Protein AF-A0A9E4RHN9-F1 (afdb_monomer)

Sequence (133 aa):
MPKQTMDQMFREGRPTRSSAQHHSWLTAPERRFILWGLKERWPAARIAAELGVNEATVRRFRKRYWDEPELILELDLYEMVGRAKDEEYKCLVCEERVVTQRAMQRHVLGHFLEQDNVDAFLPQVQKRRSNRR

Radius of gyration: 17.27 Å; Cα contacts (8 Å, |Δi|>4): 145; chains: 1; bounding box: 58×32×44 Å

Foldseek 3Di:
DDDAALCRDPVVDQAEDDPVCAPPDDDLSLLSLLLLCVLVVHQLVVSCVSHVYDSVNSVVSLVVCLVVVVVQVVSCQWDWDDDPVQTWIAGSHPRDIGRDPLVNSLVSSVSRYDNVSSCVVRPDPPPPPPPPD

Solvent-accessible surface area (backbone atoms only — not comparable to full-atom values): 8065 Å² total; per-residue (Å²): 130,83,82,74,31,53,64,64,47,52,76,78,52,70,71,60,56,55,84,91,50,62,87,56,81,85,49,68,69,55,51,49,49,50,54,48,35,50,68,72,65,50,56,50,60,59,51,13,60,60,35,53,49,58,39,68,56,48,51,49,53,56,52,47,41,72,78,41,56,65,62,58,68,73,57,67,50,51,46,80,45,73,54,101,89,57,54,27,32,35,32,27,79,78,64,54,72,33,73,42,70,69,61,39,54,52,54,60,43,56,71,81,45,58,68,70,60,44,40,72,74,57,59,78,80,74,75,76,76,77,79,83,125

Secondary structure (DSSP, 8-state):
-PPPPHHHHHHH------GGGTTSPPPHHHHHHHHHHHHTT--HHHHHHHHTS-HHHHHHHHHHHHH-THHHHTT--EEEES-TTS-EEEETTT--EESSHHHHHHHHHTTTS-HHHHHHHS-----------

pLDDT: mean 85.69, std 12.12, range [47.16, 96.06]

Structure (mmCIF, N/CA/C/O backbone):
data_AF-A0A9E4RHN9-F1
#
_entry.id   AF-A0A9E4RHN9-F1
#
loop_
_atom_site.group_PDB
_atom_site.id
_atom_site.type_symbol
_atom_site.label_atom_id
_atom_site.label_alt_id
_atom_site.label_comp_id
_atom_site.label_asym_id
_atom_site.label_entity_id
_atom_site.label_seq_id
_atom_site.pdbx_PDB_ins_code
_atom_site.Cartn_x
_atom_site.Cartn_y
_atom_site.Cartn_z
_atom_site.occupancy
_atom_site.B_iso_or_equiv
_atom_site.auth_seq_id
_atom_site.auth_comp_id
_atom_site.auth_asym_id
_atom_site.auth_atom_id
_atom_site.pdbx_PDB_model_num
ATOM 1 N N . MET A 1 1 ? 5.651 11.872 15.575 1.00 60.59 1 MET A N 1
ATOM 2 C CA . MET A 1 1 ? 5.237 12.500 14.302 1.00 60.59 1 MET A CA 1
ATOM 3 C C . MET A 1 1 ? 4.289 11.536 13.606 1.00 60.59 1 MET A C 1
ATOM 5 O O . MET A 1 1 ? 4.627 10.357 13.607 1.00 60.59 1 MET A O 1
ATOM 9 N N . PRO A 1 2 ? 3.122 11.977 13.106 1.00 75.31 2 PRO A N 1
ATOM 10 C CA . PRO A 1 2 ? 2.206 11.099 12.372 1.00 75.31 2 PRO A CA 1
ATOM 11 C C . PRO A 1 2 ? 2.865 10.607 11.077 1.00 75.31 2 PRO A C 1
ATOM 13 O O . PRO A 1 2 ? 3.595 11.373 10.438 1.00 75.31 2 PRO A O 1
ATOM 16 N N . LYS A 1 3 ? 2.643 9.344 10.696 1.00 83.62 3 LYS A N 1
ATOM 17 C CA . LYS A 1 3 ? 3.138 8.820 9.417 1.00 83.62 3 LYS A CA 1
ATOM 18 C C . LYS A 1 3 ? 2.430 9.542 8.261 1.00 83.62 3 LYS A C 1
ATOM 20 O O . LYS A 1 3 ? 1.232 9.829 8.308 1.00 83.62 3 LYS A O 1
ATOM 25 N N . GLN A 1 4 ? 3.188 9.840 7.208 1.00 86.06 4 GLN A N 1
ATOM 26 C CA . GLN A 1 4 ? 2.646 10.425 5.981 1.00 86.06 4 GLN A CA 1
ATOM 27 C C . GLN A 1 4 ? 1.796 9.401 5.225 1.00 86.06 4 GLN A C 1
ATOM 29 O O . GLN A 1 4 ? 2.104 8.205 5.225 1.00 86.06 4 GLN A O 1
ATOM 34 N N . THR A 1 5 ? 0.751 9.873 4.547 1.00 90.06 5 THR A N 1
ATOM 35 C CA . THR A 1 5 ? -0.018 9.025 3.627 1.00 90.06 5 THR A CA 1
ATOM 36 C C . THR A 1 5 ? 0.767 8.717 2.360 1.00 90.06 5 THR A C 1
ATOM 38 O O . THR A 1 5 ? 1.738 9.397 2.028 1.00 90.06 5 THR A O 1
ATOM 41 N N . MET A 1 6 ? 0.347 7.688 1.623 1.00 89.00 6 MET A N 1
ATOM 42 C CA . MET A 1 6 ? 0.963 7.339 0.338 1.00 89.00 6 MET A CA 1
ATOM 43 C C . MET A 1 6 ? 0.870 8.497 -0.661 1.00 89.00 6 MET A C 1
ATOM 45 O O . MET A 1 6 ? 1.835 8.769 -1.373 1.00 89.00 6 MET A O 1
ATOM 49 N N . ASP A 1 7 ? -0.252 9.223 -0.655 1.00 87.31 7 ASP A N 1
ATOM 50 C CA . ASP A 1 7 ? -0.444 10.403 -1.501 1.00 87.31 7 ASP A CA 1
ATOM 51 C C . ASP A 1 7 ? 0.527 11.528 -1.126 1.00 87.31 7 ASP A C 1
ATOM 53 O O . ASP A 1 7 ? 1.129 12.124 -2.013 1.00 87.31 7 ASP A O 1
ATOM 57 N N . GLN A 1 8 ? 0.737 11.789 0.168 1.00 87.69 8 GLN A N 1
ATOM 58 C CA . GLN A 1 8 ? 1.733 12.768 0.625 1.00 87.69 8 GLN A CA 1
ATOM 59 C C . GLN A 1 8 ? 3.157 12.337 0.253 1.00 87.69 8 GLN A C 1
ATOM 61 O O . GLN A 1 8 ? 3.946 13.143 -0.227 1.00 87.69 8 GLN A O 1
ATOM 66 N N . MET A 1 9 ? 3.468 11.051 0.423 1.00 86.69 9 MET A N 1
ATOM 67 C CA . MET A 1 9 ? 4.799 10.503 0.176 1.00 86.69 9 MET A CA 1
ATOM 68 C C . MET A 1 9 ? 5.212 10.616 -1.294 1.00 86.69 9 MET A C 1
ATOM 70 O O . MET A 1 9 ? 6.303 11.092 -1.595 1.00 86.69 9 MET A O 1
ATOM 74 N N . PHE A 1 10 ? 4.347 10.196 -2.219 1.00 88.69 10 PHE A N 1
ATOM 75 C CA . PHE A 1 10 ? 4.729 10.022 -3.625 1.00 88.69 10 PHE A CA 1
ATOM 76 C C . PHE A 1 10 ? 4.312 11.166 -4.549 1.00 88.69 10 PHE A C 1
ATOM 78 O O . PHE A 1 10 ? 4.766 11.221 -5.696 1.00 88.69 10 PHE A O 1
ATOM 85 N N . ARG A 1 11 ? 3.496 12.111 -4.064 1.00 81.94 11 ARG A N 1
ATOM 86 C CA . ARG A 1 11 ? 3.226 13.357 -4.793 1.00 81.94 11 ARG A CA 1
ATOM 87 C C . ARG A 1 11 ? 4.464 14.256 -4.851 1.00 81.94 11 ARG A C 1
ATOM 89 O O . ARG A 1 11 ? 4.660 14.914 -5.868 1.00 81.94 11 ARG A O 1
ATOM 96 N N . GLU A 1 12 ? 5.295 14.245 -3.809 1.00 74.88 12 GLU A N 1
ATOM 97 C CA . GLU A 1 12 ? 6.462 15.131 -3.674 1.00 74.88 12 GLU A CA 1
ATOM 98 C C . GLU A 1 12 ? 7.803 14.423 -3.927 1.00 74.88 12 GLU A C 1
ATOM 100 O O . GLU A 1 12 ? 8.718 15.032 -4.478 1.00 74.88 12 GLU A O 1
ATOM 105 N N . GLY A 1 13 ? 7.928 13.135 -3.581 1.00 73.75 13 GLY A N 1
ATOM 106 C CA . GLY A 1 13 ? 9.176 12.380 -3.721 1.00 73.75 13 GLY A CA 1
ATOM 107 C C . GLY A 1 13 ? 8.947 10.969 -4.251 1.00 73.75 13 GLY A C 1
ATOM 108 O O . GLY A 1 13 ? 8.506 10.080 -3.524 1.00 73.75 13 GLY A O 1
ATOM 109 N N . ARG A 1 14 ? 9.270 10.739 -5.526 1.00 81.81 14 ARG A N 1
ATOM 110 C CA . ARG A 1 14 ? 9.162 9.411 -6.146 1.00 81.81 14 ARG A CA 1
ATOM 111 C C . ARG A 1 14 ? 10.463 8.631 -5.944 1.00 81.81 14 ARG A C 1
ATOM 113 O O . ARG A 1 14 ? 11.533 9.188 -6.186 1.00 81.81 14 ARG A O 1
ATOM 120 N N . PRO A 1 15 ? 10.405 7.360 -5.513 1.00 81.94 15 PRO A N 1
ATOM 121 C CA . PRO A 1 15 ? 11.588 6.518 -5.500 1.00 81.94 15 PRO A CA 1
ATOM 122 C C . PRO A 1 15 ? 11.984 6.200 -6.944 1.00 81.94 15 PRO A C 1
ATOM 124 O O . PRO A 1 15 ? 11.167 5.713 -7.720 1.00 81.94 15 PRO A O 1
ATOM 127 N N . THR A 1 16 ? 13.242 6.440 -7.292 1.00 78.44 16 THR A N 1
ATOM 128 C CA . THR A 1 16 ? 13.801 6.051 -8.589 1.00 78.44 16 THR A CA 1
ATOM 129 C C . THR A 1 16 ? 15.093 5.300 -8.335 1.00 78.44 16 THR A C 1
ATOM 131 O O . THR A 1 16 ? 15.953 5.766 -7.583 1.00 78.44 16 THR A O 1
ATOM 134 N N . ARG A 1 17 ? 15.224 4.114 -8.934 1.00 80.62 17 ARG A N 1
ATOM 135 C CA . ARG A 1 17 ? 16.453 3.330 -8.832 1.00 80.62 17 ARG A CA 1
ATOM 136 C C . ARG A 1 17 ? 17.568 3.945 -9.657 1.00 80.62 17 ARG A C 1
ATOM 138 O O . ARG A 1 17 ? 17.349 4.432 -10.764 1.00 80.62 17 ARG A O 1
ATOM 145 N N . SER A 1 18 ? 18.7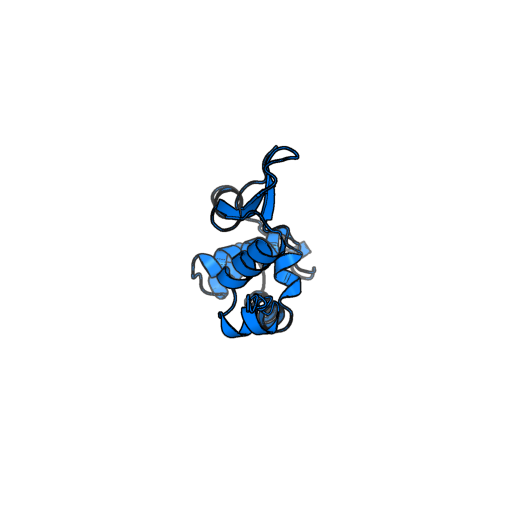89 3.835 -9.145 1.00 73.69 18 SER A N 1
ATOM 146 C CA . SER A 1 18 ? 19.978 3.997 -9.978 1.00 73.69 18 SER A CA 1
ATOM 147 C C . SER A 1 18 ? 20.233 2.728 -10.799 1.00 73.69 18 SER A C 1
ATOM 149 O O . SER A 1 18 ? 19.794 1.631 -10.441 1.00 73.69 18 SER A O 1
ATOM 151 N N . SER A 1 19 ? 20.997 2.850 -11.885 1.00 65.75 19 SER A N 1
ATOM 152 C CA . SER A 1 19 ? 21.352 1.728 -12.768 1.00 65.75 19 SER A CA 1
ATOM 153 C C . SER A 1 19 ? 22.018 0.556 -12.030 1.00 65.75 19 SER A C 1
ATOM 155 O O . SER A 1 19 ? 21.777 -0.603 -12.361 1.00 65.75 19 SER A O 1
ATOM 157 N N . ALA A 1 20 ? 22.782 0.832 -10.968 1.00 66.69 20 ALA A N 1
ATOM 158 C CA . ALA A 1 20 ? 23.422 -0.185 -10.130 1.00 66.69 20 ALA A CA 1
ATOM 159 C C . ALA A 1 20 ? 22.425 -1.040 -9.315 1.00 66.69 20 ALA A C 1
ATOM 161 O O . ALA A 1 20 ? 22.765 -2.131 -8.863 1.00 66.69 20 ALA A O 1
ATOM 162 N N . GLN A 1 21 ? 21.188 -0.571 -9.129 1.00 73.19 21 GLN A N 1
ATOM 163 C CA . GLN A 1 21 ? 20.159 -1.225 -8.312 1.00 73.19 21 GLN A CA 1
ATOM 164 C C . GLN A 1 21 ? 19.155 -2.039 -9.141 1.00 73.19 21 GLN A C 1
ATOM 166 O O . GLN A 1 21 ? 18.217 -2.611 -8.588 1.00 73.19 21 GLN A O 1
ATOM 171 N N . HIS A 1 22 ? 19.319 -2.140 -10.462 1.00 65.25 22 HIS A N 1
ATOM 172 C CA . HIS A 1 22 ? 18.350 -2.833 -11.323 1.00 65.25 22 HIS A CA 1
ATOM 173 C C . HIS A 1 22 ? 18.167 -4.323 -10.980 1.00 65.25 22 HIS A C 1
ATOM 175 O O . HIS A 1 22 ? 17.085 -4.870 -11.188 1.00 65.25 22 HIS A O 1
ATOM 181 N N . HIS A 1 23 ? 19.188 -4.970 -10.407 1.00 64.44 23 HIS A N 1
ATOM 182 C CA . HIS A 1 23 ? 19.156 -6.392 -10.041 1.00 64.44 23 HIS A CA 1
ATOM 183 C C . HIS A 1 23 ? 18.805 -6.663 -8.567 1.00 64.44 23 HIS A C 1
ATOM 185 O O . HIS A 1 23 ? 18.767 -7.823 -8.159 1.00 64.44 23 HIS A O 1
ATOM 191 N N . SER A 1 24 ? 18.547 -5.633 -7.754 1.00 78.56 24 SER A N 1
ATOM 192 C CA . SER A 1 24 ? 18.211 -5.813 -6.337 1.00 78.56 24 SER A CA 1
ATOM 193 C C . SER A 1 24 ? 16.720 -6.097 -6.116 1.00 78.56 24 SER A C 1
ATOM 195 O O . SER A 1 24 ? 15.860 -5.751 -6.930 1.00 78.56 24 SER A O 1
ATOM 197 N N . TRP A 1 25 ? 16.387 -6.704 -4.978 1.00 84.06 25 TRP A N 1
ATOM 198 C CA . TRP A 1 25 ? 14.999 -6.907 -4.556 1.00 84.06 25 TRP A CA 1
ATOM 199 C C . TRP A 1 25 ? 14.264 -5.580 -4.331 1.00 84.06 25 TRP A C 1
ATOM 201 O O . TRP A 1 25 ? 14.881 -4.586 -3.955 1.00 84.06 25 TRP A O 1
ATOM 211 N N . LEU A 1 26 ? 12.940 -5.561 -4.541 1.00 89.31 26 LEU A N 1
ATOM 212 C CA . LEU A 1 26 ? 12.096 -4.398 -4.233 1.00 89.31 26 LEU A CA 1
ATOM 213 C C . LEU A 1 26 ? 12.119 -4.092 -2.733 1.00 89.31 26 LEU A C 1
ATOM 215 O O . LEU A 1 26 ? 11.768 -4.953 -1.917 1.00 89.31 26 LEU A O 1
ATOM 219 N N . THR A 1 27 ? 12.471 -2.856 -2.398 1.00 90.62 27 THR A N 1
ATOM 220 C CA . THR A 1 27 ? 12.431 -2.283 -1.050 1.00 90.62 27 THR A CA 1
ATOM 221 C C . THR A 1 27 ? 10.993 -1.967 -0.628 1.00 90.62 27 THR A C 1
ATOM 223 O O . THR A 1 27 ? 10.088 -1.877 -1.460 1.00 90.62 27 THR A O 1
ATOM 226 N N . ALA A 1 28 ? 10.751 -1.777 0.673 1.00 89.56 28 ALA A N 1
ATOM 227 C CA . ALA A 1 28 ? 9.414 -1.443 1.170 1.00 89.56 28 ALA A CA 1
ATOM 228 C C . ALA A 1 28 ? 8.838 -0.132 0.578 1.00 89.56 28 ALA A C 1
ATOM 230 O O . ALA A 1 28 ? 7.659 -0.134 0.220 1.00 89.56 28 ALA A O 1
ATOM 231 N N . PRO A 1 29 ? 9.608 0.969 0.412 1.00 90.75 29 PRO A N 1
ATOM 232 C CA . PRO A 1 29 ? 9.122 2.165 -0.283 1.00 90.75 29 PRO A CA 1
ATOM 233 C C . PRO A 1 29 ? 8.724 1.909 -1.742 1.00 90.75 29 PRO A C 1
ATOM 235 O O . PRO A 1 29 ? 7.699 2.410 -2.189 1.00 90.75 29 PRO A O 1
ATOM 238 N N . GLU A 1 30 ? 9.478 1.087 -2.475 1.00 92.31 30 GLU A N 1
ATOM 239 C CA . GLU A 1 30 ? 9.166 0.762 -3.875 1.00 92.31 30 GLU A CA 1
ATOM 240 C C . GLU A 1 30 ? 7.914 -0.111 -3.990 1.00 92.31 30 GLU A C 1
ATOM 242 O O . GLU A 1 30 ? 7.075 0.121 -4.855 1.00 92.31 30 GLU A O 1
ATOM 247 N N . ARG A 1 31 ? 7.738 -1.082 -3.086 1.00 93.94 31 ARG A N 1
ATOM 248 C CA . ARG A 1 31 ? 6.507 -1.887 -3.011 1.00 93.94 31 ARG A CA 1
ATOM 249 C C . ARG A 1 31 ? 5.291 -1.010 -2.710 1.00 93.94 31 ARG A C 1
ATOM 251 O O . ARG A 1 31 ? 4.265 -1.149 -3.372 1.00 93.94 31 ARG A O 1
ATOM 258 N N . ARG A 1 32 ? 5.422 -0.062 -1.773 1.00 94.31 32 ARG A N 1
ATOM 259 C CA . ARG A 1 32 ? 4.387 0.947 -1.498 1.00 94.31 32 ARG A CA 1
ATOM 260 C C . ARG A 1 32 ? 4.109 1.821 -2.718 1.00 94.31 32 ARG A C 1
ATOM 262 O O . ARG A 1 32 ? 2.946 2.063 -3.016 1.00 94.31 32 ARG A O 1
ATOM 269 N N . PHE A 1 33 ? 5.134 2.240 -3.456 1.00 94.50 33 PHE A N 1
ATOM 270 C CA . PHE A 1 33 ? 4.949 3.010 -4.686 1.00 94.50 33 PHE A CA 1
ATOM 271 C C . PHE A 1 33 ? 4.194 2.215 -5.758 1.00 94.50 33 PHE A C 1
ATOM 273 O O . PHE A 1 33 ? 3.318 2.765 -6.421 1.00 94.50 33 PHE A O 1
ATOM 280 N N . ILE A 1 34 ? 4.463 0.910 -5.897 1.00 94.75 34 ILE A N 1
ATOM 281 C CA . ILE A 1 34 ? 3.690 0.050 -6.803 1.00 94.75 34 ILE A CA 1
ATOM 282 C C . ILE A 1 34 ? 2.215 0.022 -6.391 1.00 94.75 34 ILE A C 1
ATOM 284 O O . ILE A 1 34 ? 1.354 0.249 -7.238 1.00 94.75 34 ILE A O 1
ATOM 288 N N . LEU A 1 35 ? 1.914 -0.213 -5.109 1.00 94.50 35 LEU A N 1
ATOM 289 C CA . LEU A 1 35 ? 0.535 -0.192 -4.606 1.00 94.50 35 LEU A CA 1
ATOM 290 C C . LEU A 1 35 ? -0.140 1.166 -4.844 1.00 94.50 35 LEU A C 1
ATOM 292 O O . LEU A 1 35 ? -1.291 1.213 -5.273 1.00 94.50 35 LEU A O 1
ATOM 296 N N . TRP A 1 36 ? 0.590 2.262 -4.635 1.00 94.62 36 TRP A N 1
ATOM 297 C CA . TRP A 1 36 ? 0.103 3.611 -4.909 1.00 94.62 36 TRP A CA 1
ATOM 298 C C . TRP A 1 36 ? -0.243 3.801 -6.389 1.00 94.62 36 TRP A C 1
ATOM 300 O O . TRP A 1 36 ? -1.356 4.198 -6.713 1.00 94.62 36 TRP A O 1
ATOM 310 N N . GLY A 1 37 ? 0.663 3.437 -7.300 1.00 94.06 37 GLY A N 1
ATOM 311 C CA . GLY A 1 37 ? 0.405 3.523 -8.737 1.00 94.06 37 GLY A CA 1
ATOM 312 C C . GLY A 1 37 ? -0.799 2.683 -9.176 1.00 94.06 37 GLY A C 1
ATOM 313 O O . GLY A 1 37 ? -1.562 3.107 -10.040 1.00 94.06 37 GLY A O 1
ATOM 314 N N . LEU A 1 38 ? -1.012 1.516 -8.558 1.00 92.12 38 LEU A N 1
ATOM 315 C CA . LEU A 1 38 ? -2.185 0.677 -8.819 1.00 92.12 38 LEU A CA 1
ATOM 316 C C . LEU A 1 38 ? -3.486 1.322 -8.315 1.00 92.12 38 LEU A C 1
ATOM 318 O O . LEU A 1 38 ? -4.468 1.321 -9.059 1.00 92.12 38 LEU A O 1
ATOM 322 N N . LYS A 1 39 ? -3.482 1.929 -7.118 1.00 90.44 39 LYS A N 1
ATOM 323 C CA . LYS A 1 39 ? -4.596 2.753 -6.602 1.00 90.44 39 LYS A CA 1
ATOM 324 C C . LYS A 1 39 ? -4.946 3.884 -7.573 1.00 90.44 39 LYS A C 1
ATOM 326 O O . LYS A 1 39 ? -6.113 4.074 -7.902 1.00 90.44 39 LYS A O 1
ATOM 331 N N . GLU A 1 40 ? -3.936 4.571 -8.102 1.00 91.25 40 GLU A N 1
ATOM 332 C CA . GLU A 1 40 ? -4.098 5.6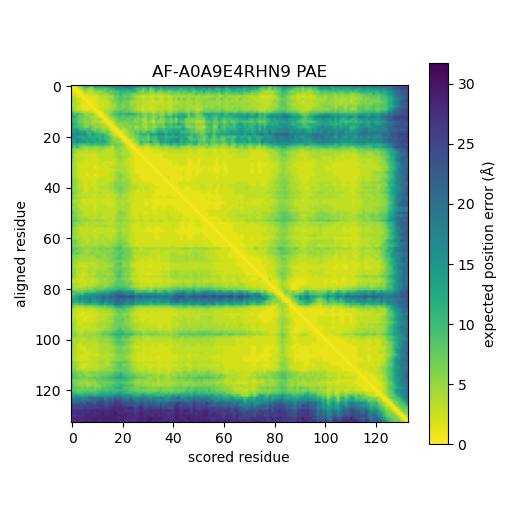53 -9.084 1.00 91.25 40 GLU A CA 1
ATOM 333 C C . GLU A 1 40 ? -4.440 5.152 -10.503 1.00 91.25 40 GLU A C 1
ATOM 335 O O . GLU A 1 40 ? -4.501 5.937 -11.451 1.00 91.25 40 GLU A O 1
ATOM 340 N N . ARG A 1 41 ? -4.678 3.841 -10.674 1.00 92.31 41 ARG A N 1
ATOM 341 C CA . ARG A 1 41 ? -5.011 3.175 -11.945 1.00 92.31 41 ARG A CA 1
ATOM 342 C C . ARG A 1 41 ? -3.945 3.339 -13.031 1.00 92.31 41 ARG A C 1
ATOM 344 O O . ARG A 1 41 ? -4.253 3.339 -14.224 1.00 92.31 41 ARG A O 1
ATOM 351 N N . TRP A 1 42 ? -2.679 3.470 -12.647 1.00 94.19 42 TRP A N 1
ATOM 352 C CA . TRP A 1 42 ? -1.587 3.544 -13.611 1.00 94.19 42 TRP A CA 1
ATOM 353 C C . TRP A 1 42 ? -1.330 2.174 -14.250 1.00 94.19 42 TRP A C 1
ATOM 355 O O . TRP A 1 42 ? -1.370 1.146 -13.567 1.00 94.19 42 TRP A O 1
ATOM 365 N N . PRO A 1 43 ? -1.006 2.129 -15.555 1.00 96.06 43 PRO A N 1
ATOM 366 C CA . PRO A 1 43 ? -0.570 0.892 -16.182 1.00 96.06 43 PRO A CA 1
ATOM 367 C C . PRO A 1 43 ? 0.775 0.448 -15.594 1.00 96.06 43 PRO A C 1
ATOM 369 O O . PRO A 1 43 ? 1.626 1.278 -15.262 1.00 96.06 43 PRO A O 1
ATOM 372 N N . ALA A 1 44 ? 1.003 -0.867 -15.526 1.00 95.56 44 ALA A N 1
ATOM 373 C CA . ALA A 1 44 ? 2.235 -1.434 -14.973 1.00 95.56 44 ALA A CA 1
ATOM 374 C C . ALA A 1 44 ? 3.498 -0.881 -15.658 1.00 95.56 44 ALA A C 1
ATOM 376 O O . ALA A 1 44 ? 4.487 -0.619 -14.979 1.00 95.56 44 ALA A O 1
ATOM 377 N N . ALA A 1 45 ? 3.438 -0.630 -16.971 1.00 95.81 45 ALA A N 1
ATOM 378 C CA . ALA A 1 45 ? 4.516 -0.005 -17.736 1.00 95.81 45 ALA A CA 1
ATOM 379 C C . ALA A 1 45 ? 4.915 1.381 -17.195 1.00 95.81 45 ALA A C 1
ATOM 381 O O . ALA A 1 45 ? 6.101 1.677 -17.080 1.00 95.81 45 ALA A O 1
ATOM 382 N N . ARG A 1 46 ? 3.941 2.213 -16.801 1.00 95.19 46 ARG A N 1
ATOM 383 C CA . ARG A 1 46 ? 4.210 3.540 -16.227 1.00 95.19 46 ARG A CA 1
ATOM 384 C C . ARG A 1 46 ? 4.874 3.426 -14.859 1.00 95.19 46 ARG A C 1
ATOM 386 O O . ARG A 1 46 ? 5.873 4.089 -14.614 1.00 95.19 46 ARG A O 1
ATOM 393 N N . ILE A 1 47 ? 4.343 2.568 -13.987 1.00 94.94 47 ILE A N 1
ATOM 394 C CA . ILE A 1 47 ? 4.913 2.324 -12.651 1.00 94.94 47 ILE A CA 1
ATOM 395 C C . ILE A 1 47 ? 6.364 1.837 -12.780 1.00 94.94 47 ILE A C 1
ATOM 397 O O . ILE A 1 47 ? 7.247 2.291 -12.058 1.00 94.94 47 ILE A O 1
ATOM 401 N N . ALA A 1 48 ? 6.609 0.931 -13.727 1.00 93.94 48 ALA A N 1
ATOM 402 C CA . ALA A 1 48 ? 7.925 0.371 -13.989 1.00 93.94 48 ALA A CA 1
ATOM 403 C C . ALA A 1 48 ? 8.922 1.429 -14.483 1.00 93.94 48 ALA A C 1
ATOM 405 O O . ALA A 1 48 ? 10.045 1.478 -13.982 1.00 93.94 48 ALA A O 1
ATOM 406 N N . ALA A 1 49 ? 8.495 2.297 -15.406 1.00 92.12 49 ALA A N 1
ATOM 407 C CA . ALA A 1 49 ? 9.313 3.390 -15.924 1.00 92.12 49 ALA A CA 1
ATOM 408 C C . ALA A 1 49 ? 9.731 4.377 -14.822 1.00 92.12 49 ALA A C 1
ATOM 410 O O . ALA A 1 49 ? 10.901 4.731 -14.739 1.00 92.12 49 ALA A O 1
ATOM 411 N N . GLU A 1 50 ? 8.805 4.763 -13.940 1.00 92.25 50 GLU A N 1
ATOM 412 C CA . GLU A 1 50 ? 9.074 5.693 -12.829 1.00 92.25 50 GLU A CA 1
ATOM 413 C C . GLU A 1 50 ? 10.047 5.106 -11.791 1.00 92.25 50 GLU A C 1
ATOM 415 O O . GLU A 1 50 ? 10.900 5.813 -11.255 1.00 92.25 50 GLU A O 1
ATOM 420 N N . LEU A 1 51 ? 9.955 3.796 -11.539 1.00 90.81 51 LEU A N 1
ATOM 421 C CA . LEU A 1 51 ? 10.846 3.089 -10.617 1.00 90.81 51 LEU A CA 1
ATOM 422 C C . LEU A 1 51 ? 12.206 2.726 -11.227 1.00 90.81 51 LEU A C 1
ATOM 424 O O . LEU A 1 51 ? 13.129 2.403 -10.480 1.00 90.81 51 LEU A O 1
ATOM 428 N N . GLY A 1 52 ? 12.333 2.715 -12.556 1.00 90.50 52 GLY A N 1
ATOM 429 C CA . GLY A 1 52 ? 13.501 2.152 -13.237 1.00 90.50 52 GLY A CA 1
ATOM 430 C C . GLY A 1 52 ? 13.581 0.624 -13.117 1.00 90.50 52 GLY A C 1
ATOM 431 O O . GLY A 1 52 ? 14.658 0.061 -12.938 1.00 90.50 52 GLY A O 1
ATOM 432 N N . VAL A 1 53 ? 12.444 -0.076 -13.171 1.00 90.06 53 VAL A N 1
ATOM 433 C CA . VAL A 1 53 ? 12.388 -1.551 -13.132 1.00 90.06 53 VAL A CA 1
ATOM 434 C C . VAL A 1 53 ? 11.721 -2.117 -14.382 1.00 90.06 53 VAL A C 1
ATOM 436 O O . VAL A 1 53 ? 11.083 -1.408 -15.152 1.00 90.06 53 VAL A O 1
ATOM 439 N N . ASN A 1 54 ? 11.837 -3.429 -14.589 1.00 91.69 54 ASN A N 1
ATOM 440 C CA . ASN A 1 54 ? 11.105 -4.114 -15.653 1.00 91.69 54 ASN A CA 1
ATOM 441 C C . ASN A 1 54 ? 9.601 -4.189 -15.317 1.00 91.69 54 ASN A C 1
ATOM 443 O O . ASN A 1 54 ? 9.231 -4.510 -14.185 1.00 91.69 54 ASN A O 1
ATOM 447 N N . GLU A 1 55 ? 8.726 -3.985 -16.303 1.00 95.06 55 GLU A N 1
ATOM 448 C CA . GLU A 1 55 ? 7.273 -4.147 -16.151 1.00 95.06 55 GLU A CA 1
ATOM 449 C C . GLU A 1 55 ? 6.88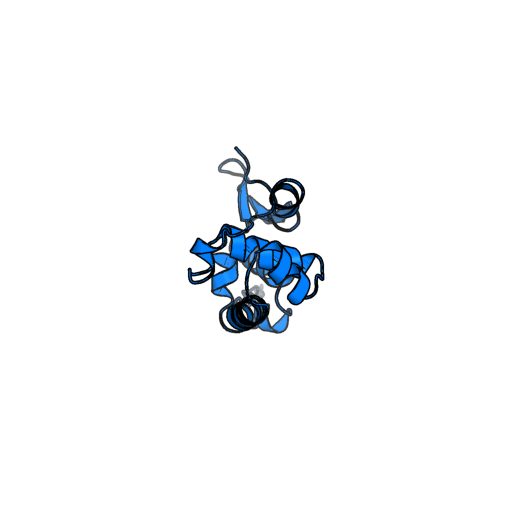1 -5.520 -15.580 1.00 95.06 55 GLU A C 1
ATOM 451 O O . GLU A 1 55 ? 5.980 -5.624 -14.741 1.00 95.06 55 GLU A O 1
ATOM 456 N N . ALA A 1 56 ? 7.597 -6.581 -15.957 1.00 93.62 56 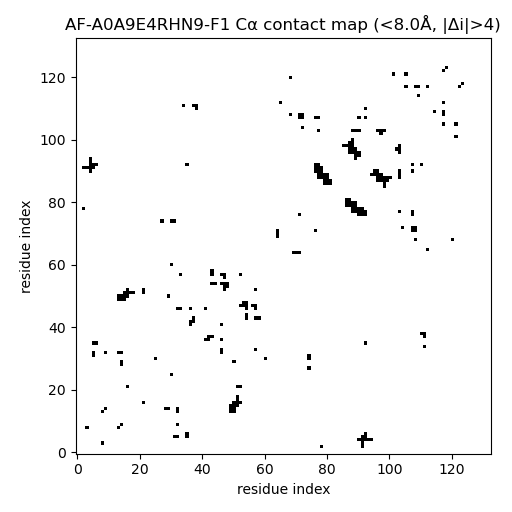ALA A N 1
ATOM 457 C CA . ALA A 1 56 ? 7.393 -7.920 -15.417 1.00 93.62 56 ALA A CA 1
ATOM 458 C C . ALA A 1 56 ? 7.594 -7.981 -13.894 1.00 93.62 56 ALA A C 1
ATOM 460 O O . ALA A 1 56 ? 6.971 -8.802 -13.224 1.00 93.62 56 ALA A O 1
ATOM 461 N N . THR A 1 57 ? 8.435 -7.122 -13.315 1.00 92.56 57 THR A N 1
ATOM 462 C CA . THR A 1 57 ? 8.611 -7.020 -11.859 1.00 92.56 57 THR A CA 1
ATOM 463 C C . THR A 1 57 ? 7.362 -6.452 -11.193 1.00 92.56 57 THR A C 1
ATOM 465 O O . THR A 1 57 ? 6.893 -7.027 -10.213 1.00 92.56 57 THR A O 1
ATOM 468 N N . VAL A 1 58 ? 6.761 -5.404 -11.765 1.00 94.38 58 VAL A N 1
ATOM 469 C CA . VAL A 1 58 ? 5.498 -4.828 -11.270 1.00 94.38 58 VAL A CA 1
ATOM 470 C C . VAL A 1 58 ? 4.362 -5.846 -11.378 1.00 94.38 58 VAL A C 1
ATOM 472 O O . V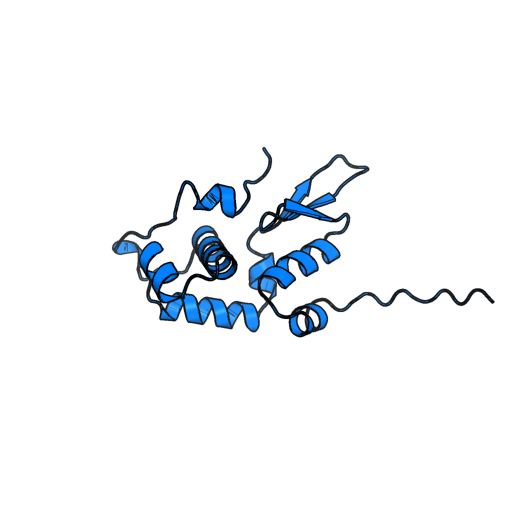AL A 1 58 ? 3.635 -6.068 -10.412 1.00 94.38 58 VAL A O 1
ATOM 475 N N . ARG A 1 59 ? 4.242 -6.533 -12.522 1.00 94.94 59 ARG A N 1
ATOM 476 C CA . ARG A 1 59 ? 3.216 -7.571 -12.727 1.00 94.94 59 ARG A CA 1
ATOM 477 C C . ARG A 1 59 ? 3.390 -8.761 -11.779 1.00 94.94 59 ARG A C 1
ATOM 479 O O . ARG A 1 59 ? 2.404 -9.236 -11.223 1.00 94.94 59 ARG A O 1
ATOM 486 N N . ARG A 1 60 ? 4.627 -9.226 -11.560 1.00 94.25 60 ARG A N 1
ATOM 487 C CA . ARG A 1 60 ? 4.923 -10.303 -10.598 1.00 94.25 60 ARG A CA 1
ATOM 488 C C . ARG A 1 60 ? 4.592 -9.892 -9.174 1.00 94.25 60 ARG A C 1
ATOM 490 O O . ARG A 1 60 ? 3.983 -10.680 -8.464 1.00 94.25 60 ARG A O 1
ATOM 497 N N . PHE A 1 61 ? 4.940 -8.668 -8.776 1.00 93.44 61 PHE A N 1
ATOM 498 C CA . PHE A 1 61 ? 4.561 -8.152 -7.464 1.00 93.44 61 PHE A CA 1
ATOM 499 C C . PHE A 1 61 ? 3.037 -8.092 -7.307 1.00 93.44 61 PHE A C 1
ATOM 501 O O . PHE A 1 61 ? 2.519 -8.556 -6.296 1.00 93.44 61 PHE A O 1
ATOM 508 N N . ARG A 1 62 ? 2.321 -7.621 -8.341 1.00 92.06 62 ARG A N 1
ATOM 509 C CA . ARG A 1 62 ? 0.854 -7.595 -8.357 1.00 92.06 62 ARG A CA 1
ATOM 510 C C . ARG A 1 62 ? 0.231 -8.972 -8.172 1.00 92.06 62 ARG A C 1
ATOM 512 O O . ARG A 1 62 ? -0.674 -9.132 -7.366 1.00 92.06 62 ARG A O 1
ATOM 519 N N . LYS A 1 63 ? 0.724 -9.960 -8.918 1.00 92.38 63 LYS A N 1
ATOM 520 C CA . LYS A 1 63 ? 0.266 -11.342 -8.778 1.00 92.38 63 LYS A CA 1
ATOM 521 C C . LYS A 1 63 ? 0.559 -11.879 -7.377 1.00 92.38 63 LYS A C 1
ATOM 523 O O . LYS A 1 63 ? -0.300 -12.488 -6.763 1.00 92.38 63 LYS A O 1
ATOM 528 N N . ARG A 1 64 ? 1.752 -11.603 -6.852 1.00 92.19 64 ARG A N 1
ATOM 529 C CA . ARG A 1 64 ? 2.180 -12.145 -5.567 1.00 92.19 64 ARG A CA 1
ATOM 530 C C . ARG A 1 64 ? 1.301 -11.690 -4.406 1.00 92.19 64 ARG A C 1
ATOM 532 O O . ARG A 1 64 ? 0.920 -12.529 -3.613 1.00 92.19 64 ARG A O 1
ATOM 539 N N . TYR A 1 65 ? 0.947 -10.408 -4.309 1.00 88.75 65 TYR A N 1
ATOM 540 C CA . TYR A 1 65 ? 0.078 -9.970 -3.208 1.00 88.75 65 TYR A CA 1
ATOM 541 C C . TYR A 1 65 ? -1.372 -10.458 -3.354 1.00 88.75 65 TYR A C 1
ATOM 543 O O . TYR A 1 65 ? -2.121 -10.449 -2.383 1.00 88.75 65 TYR A O 1
ATOM 551 N N . TRP A 1 66 ? -1.788 -10.836 -4.567 1.00 87.19 66 TRP A N 1
ATOM 552 C CA . TRP A 1 66 ? -3.084 -11.472 -4.790 1.00 87.19 66 TRP A CA 1
ATOM 553 C C . TRP A 1 66 ? -3.114 -12.881 -4.193 1.00 87.19 66 TRP A C 1
ATOM 555 O O . TRP A 1 66 ? -4.116 -13.273 -3.604 1.00 87.19 66 TRP A O 1
ATOM 565 N N . ASP A 1 67 ? -2.002 -13.605 -4.323 1.00 88.50 67 ASP A N 1
ATOM 566 C CA . ASP A 1 67 ? -1.831 -14.957 -3.786 1.00 88.50 67 ASP A CA 1
ATOM 567 C C . ASP A 1 67 ? -1.462 -14.943 -2.282 1.00 88.50 67 ASP A C 1
ATOM 569 O O . ASP A 1 67 ? -1.884 -15.820 -1.534 1.00 88.50 67 ASP A O 1
ATOM 573 N N . GLU A 1 68 ? -0.707 -13.933 -1.831 1.00 91.31 68 GLU A N 1
ATOM 574 C CA . GLU A 1 68 ? -0.203 -13.739 -0.459 1.00 91.31 68 GLU A CA 1
ATOM 575 C C . GLU A 1 68 ? -0.619 -12.346 0.093 1.00 91.31 68 GLU A C 1
ATOM 577 O O . GLU A 1 68 ? 0.198 -11.409 0.101 1.00 91.31 68 GLU A O 1
ATOM 582 N N . PRO A 1 69 ? -1.878 -12.150 0.542 1.00 91.00 69 PRO A N 1
ATOM 583 C CA . PRO A 1 69 ? -2.364 -10.865 1.061 1.00 91.00 69 PRO A CA 1
ATOM 584 C C . PRO A 1 69 ? -1.594 -10.320 2.273 1.00 91.00 69 PRO A C 1
ATOM 586 O O . PRO A 1 69 ? -1.584 -9.102 2.481 1.00 91.00 69 PRO A O 1
ATOM 589 N N . GLU A 1 70 ? -0.913 -11.172 3.058 1.00 90.81 70 GLU A N 1
ATOM 590 C CA . GLU A 1 70 ? -0.063 -10.743 4.181 1.00 90.81 70 GLU A CA 1
ATOM 591 C C . GLU A 1 70 ? 0.962 -9.688 3.758 1.00 90.81 70 GLU A C 1
ATOM 593 O O . GLU A 1 70 ? 1.227 -8.744 4.504 1.00 90.81 70 GLU A O 1
ATOM 598 N N . LEU A 1 71 ? 1.487 -9.800 2.533 1.00 91.56 71 LEU A N 1
ATOM 599 C CA . LEU A 1 71 ? 2.512 -8.899 2.010 1.00 91.56 71 LEU A CA 1
ATOM 600 C C . LEU A 1 71 ? 2.058 -7.439 1.983 1.00 91.56 71 LEU A C 1
ATOM 602 O O . LEU A 1 71 ? 2.896 -6.547 2.074 1.00 91.56 71 LEU A O 1
ATOM 606 N N . ILE A 1 72 ? 0.757 -7.171 1.844 1.00 92.94 72 ILE A N 1
ATOM 607 C CA . ILE A 1 72 ? 0.213 -5.807 1.906 1.00 92.94 72 ILE A CA 1
ATOM 608 C C . ILE A 1 72 ? 0.264 -5.286 3.346 1.00 92.94 72 ILE A C 1
ATOM 610 O O . ILE A 1 72 ? 0.599 -4.124 3.579 1.00 92.94 72 ILE A O 1
AT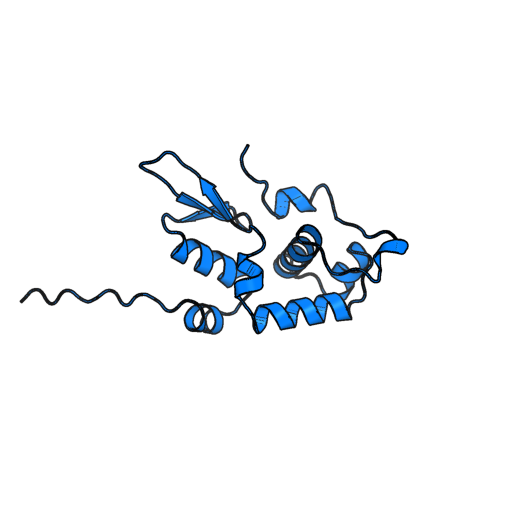OM 614 N N . LEU A 1 73 ? -0.055 -6.141 4.319 1.00 91.88 73 LEU A N 1
ATOM 615 C CA . LEU A 1 73 ? -0.117 -5.773 5.734 1.00 91.88 73 LEU A CA 1
ATOM 616 C C . LEU A 1 73 ? 1.271 -5.511 6.333 1.00 91.88 73 LEU A C 1
ATOM 618 O O . LEU A 1 73 ? 1.388 -4.715 7.262 1.00 91.88 73 LEU A O 1
ATOM 622 N N . GLU A 1 74 ? 2.316 -6.117 5.769 1.00 92.75 74 GLU A N 1
ATOM 623 C CA . GLU A 1 74 ? 3.720 -5.885 6.134 1.00 92.75 74 GLU A CA 1
ATOM 624 C C . GLU A 1 74 ? 4.269 -4.527 5.659 1.00 92.75 74 GLU A C 1
ATOM 626 O O . GLU A 1 74 ? 5.359 -4.123 6.059 1.00 92.75 74 GLU A O 1
ATOM 631 N N . LEU A 1 75 ? 3.541 -3.795 4.807 1.00 92.56 75 LEU A N 1
ATOM 632 C CA . LEU A 1 75 ? 4.016 -2.546 4.199 1.00 92.56 75 LEU A CA 1
ATOM 633 C C . LEU A 1 75 ? 3.672 -1.287 4.999 1.00 92.56 75 LEU A C 1
ATOM 635 O O . LEU A 1 75 ? 3.693 -0.193 4.434 1.00 92.56 75 LEU A O 1
ATOM 639 N N . ASP A 1 76 ? 3.381 -1.416 6.296 1.00 92.19 76 ASP A N 1
ATOM 640 C CA . ASP A 1 76 ? 3.129 -0.276 7.189 1.00 92.19 76 ASP A CA 1
ATOM 641 C C . ASP A 1 76 ? 2.048 0.688 6.650 1.00 92.19 76 ASP A C 1
ATOM 643 O O . ASP A 1 76 ? 2.171 1.906 6.760 1.00 92.19 76 ASP A O 1
ATOM 647 N N . LEU A 1 77 ? 0.981 0.159 6.038 1.00 93.94 77 LEU A N 1
ATOM 648 C CA . LEU A 1 77 ? -0.061 0.955 5.364 1.00 93.94 77 LEU A CA 1
ATOM 649 C C . LEU A 1 77 ? -1.112 1.563 6.305 1.00 93.94 77 LEU A C 1
ATOM 651 O O . LEU A 1 77 ? -2.089 2.163 5.856 1.00 93.94 77 LEU A O 1
ATOM 655 N N . TYR A 1 78 ? -0.923 1.417 7.609 1.00 94.25 78 TYR A N 1
ATOM 656 C CA . TYR A 1 78 ? -1.739 2.036 8.640 1.00 94.25 78 TYR A CA 1
ATOM 657 C C . TYR A 1 78 ? -0.882 2.323 9.874 1.00 94.25 78 TYR A C 1
ATOM 659 O O . TYR A 1 78 ? 0.196 1.752 10.061 1.00 94.25 78 TYR A O 1
ATOM 667 N N . GLU A 1 79 ? -1.356 3.218 10.730 1.00 93.06 79 GLU A N 1
ATOM 668 C CA . GLU A 1 79 ? -0.738 3.511 12.022 1.00 93.06 79 GLU A CA 1
ATOM 669 C C . GLU A 1 79 ? -1.789 3.556 13.124 1.00 93.06 79 GLU A C 1
ATOM 671 O O . GLU A 1 79 ? -2.948 3.869 12.870 1.00 93.06 79 GLU A O 1
ATOM 676 N N . MET A 1 80 ? -1.391 3.239 14.351 1.00 91.62 80 MET A N 1
ATOM 677 C CA . MET A 1 80 ? -2.224 3.478 15.524 1.00 91.62 80 MET A CA 1
ATOM 678 C C . MET A 1 80 ? -2.119 4.958 15.913 1.00 91.62 80 MET A C 1
ATOM 680 O O . MET A 1 80 ? -1.020 5.506 16.002 1.00 91.62 80 MET A O 1
ATOM 684 N N . VAL A 1 81 ? -3.259 5.602 16.134 1.00 88.88 81 VAL A N 1
ATOM 685 C CA . VAL A 1 81 ? -3.399 7.003 16.532 1.00 88.88 81 VAL A CA 1
ATOM 686 C C . VAL A 1 81 ? -4.342 7.100 17.727 1.00 88.88 81 VAL A C 1
ATOM 688 O O . VAL A 1 81 ? -5.291 6.335 17.838 1.00 88.88 81 VAL A O 1
ATOM 691 N N . GLY A 1 82 ? -4.103 8.058 18.620 1.00 81.00 82 GLY A N 1
ATOM 692 C CA . GLY A 1 82 ? -4.964 8.292 19.783 1.00 81.00 82 GLY A CA 1
ATOM 693 C C . GLY A 1 82 ? -4.220 8.219 21.113 1.00 81.00 82 GLY A C 1
ATOM 694 O O . GLY A 1 82 ? -2.995 8.115 21.163 1.00 81.00 82 GLY A O 1
ATOM 695 N N . ARG A 1 83 ? -4.974 8.350 22.206 1.00 69.06 83 ARG A N 1
ATOM 696 C CA . ARG A 1 83 ? -4.504 8.160 23.590 1.00 69.06 83 ARG A CA 1
ATOM 697 C C . ARG A 1 83 ? -5.182 6.907 24.143 1.00 69.06 83 ARG A C 1
ATOM 699 O O . ARG A 1 83 ? -6.273 6.603 23.693 1.00 69.06 83 ARG A O 1
ATOM 706 N N . ALA A 1 84 ? -4.598 6.254 25.147 1.00 60.75 84 ALA A N 1
ATOM 707 C CA . ALA A 1 84 ? -4.941 4.914 25.669 1.00 60.75 84 ALA A CA 1
ATOM 708 C C . ALA A 1 84 ? -6.434 4.518 25.873 1.00 60.75 84 ALA A C 1
ATOM 710 O O . ALA A 1 84 ? -6.706 3.349 26.123 1.00 60.75 84 ALA A O 1
ATOM 711 N N . LYS A 1 85 ? -7.406 5.441 25.821 1.00 63.69 85 LYS A N 1
ATOM 712 C CA . LYS A 1 85 ? -8.854 5.144 25.854 1.00 63.69 85 LYS A CA 1
ATOM 713 C C . LYS A 1 85 ? -9.562 5.212 24.493 1.00 63.69 85 LYS A C 1
ATOM 715 O O . LYS A 1 85 ? -10.622 4.614 24.362 1.00 63.69 85 LYS A O 1
ATOM 720 N N . ASP A 1 86 ? -8.969 5.889 23.516 1.00 73.88 86 ASP A N 1
ATOM 721 C CA . ASP A 1 86 ? -9.511 6.161 22.180 1.00 73.88 86 ASP A CA 1
ATOM 722 C C . ASP A 1 86 ? -8.461 5.778 21.121 1.00 73.88 86 ASP A C 1
ATOM 724 O O . ASP A 1 86 ? -8.098 6.577 20.256 1.00 73.88 86 ASP A O 1
ATOM 728 N N . GLU A 1 87 ? -7.872 4.585 21.258 1.00 84.44 87 GLU A N 1
ATOM 729 C CA . GLU A 1 87 ? -6.936 4.063 20.262 1.00 84.44 87 GLU A CA 1
ATOM 730 C C . GLU A 1 87 ? -7.701 3.696 18.990 1.00 84.44 87 GLU A C 1
ATOM 732 O O . GLU A 1 87 ? -8.558 2.811 18.969 1.00 84.44 87 GLU A O 1
ATOM 737 N N . GLU A 1 88 ? -7.374 4.399 17.916 1.00 91.44 88 GLU A N 1
ATOM 738 C CA . GLU A 1 88 ? -7.865 4.145 16.575 1.00 91.44 88 GLU A CA 1
ATOM 739 C C . GLU A 1 88 ? -6.689 3.760 15.685 1.00 91.44 88 GLU A C 1
ATOM 741 O O . GLU A 1 88 ? -5.528 4.058 15.951 1.00 91.44 88 GLU A O 1
ATOM 746 N N . TYR A 1 89 ? -6.983 3.119 14.570 1.00 93.19 89 TYR A N 1
ATOM 747 C CA . TYR A 1 89 ? -6.030 2.916 13.498 1.00 93.19 89 TYR A CA 1
ATOM 748 C C . TYR A 1 89 ? -6.384 3.882 12.378 1.00 93.19 89 TYR A C 1
ATOM 750 O O . TYR A 1 89 ? -7.549 3.971 12.000 1.00 93.19 89 TYR A O 1
ATOM 758 N N . LYS A 1 90 ? -5.396 4.582 11.826 1.00 94.44 90 LYS A N 1
ATOM 759 C CA . LYS A 1 90 ? -5.519 5.460 10.660 1.00 94.44 90 LYS A CA 1
ATOM 760 C C . LYS A 1 90 ? -4.936 4.773 9.429 1.00 94.44 90 LYS A C 1
ATOM 762 O O . LYS A 1 90 ? -3.788 4.332 9.451 1.00 94.44 90 LYS A O 1
ATOM 767 N N . CYS A 1 91 ? -5.703 4.722 8.347 1.00 95.44 91 CYS A N 1
ATOM 768 C CA . CYS A 1 91 ? -5.256 4.210 7.060 1.00 95.44 91 CYS A CA 1
ATOM 769 C C . CYS A 1 91 ? -4.340 5.228 6.370 1.00 95.44 91 CYS A C 1
ATOM 771 O O . CYS A 1 91 ? -4.702 6.392 6.213 1.00 95.44 91 CYS A O 1
ATOM 773 N N . LEU A 1 92 ? -3.167 4.804 5.904 1.00 94.56 92 LEU A N 1
ATOM 774 C CA . LEU A 1 92 ? -2.245 5.672 5.160 1.00 94.56 92 LEU A CA 1
ATOM 775 C C . LEU A 1 92 ? -2.518 5.675 3.650 1.00 94.56 92 LEU A C 1
ATOM 777 O O . LEU A 1 92 ? -1.859 6.408 2.914 1.00 94.56 92 LEU A O 1
ATOM 781 N N . VAL A 1 93 ? -3.497 4.890 3.189 1.00 93.50 93 VAL A N 1
ATOM 782 C CA . VAL A 1 93 ? -3.960 4.871 1.793 1.00 93.50 93 VAL A CA 1
ATOM 783 C C . VAL A 1 93 ? -5.032 5.938 1.545 1.00 93.50 93 VAL A C 1
ATOM 785 O O . VAL A 1 93 ? -4.991 6.606 0.516 1.00 93.50 93 VAL A O 1
ATOM 788 N N . CYS A 1 94 ? -5.980 6.103 2.479 1.00 93.19 94 CYS A N 1
ATOM 789 C CA . CYS A 1 94 ? -7.143 6.990 2.315 1.00 93.19 94 CYS A CA 1
ATOM 790 C C . CYS A 1 94 ? -7.532 7.812 3.559 1.00 93.19 94 CYS A C 1
ATOM 792 O O . CYS A 1 94 ? -8.551 8.491 3.539 1.00 93.19 94 CYS A O 1
ATOM 794 N N . GLU A 1 95 ? -6.748 7.755 4.640 1.00 93.00 95 GLU A N 1
ATOM 795 C CA . GLU A 1 95 ? -6.964 8.504 5.893 1.00 93.00 95 GLU A CA 1
ATOM 796 C C . GLU A 1 95 ? -8.159 8.079 6.760 1.00 93.00 95 GLU A C 1
ATOM 798 O O . GLU A 1 95 ? -8.319 8.613 7.861 1.00 93.00 95 GLU A O 1
ATOM 803 N N . GLU A 1 96 ? -8.938 7.078 6.339 1.00 93.50 96 GLU A N 1
ATOM 804 C CA . GLU A 1 96 ? -10.031 6.521 7.143 1.00 93.50 96 GLU A CA 1
ATOM 805 C C . GLU A 1 96 ? -9.530 5.971 8.489 1.00 93.50 96 GLU A C 1
ATOM 807 O O . GLU A 1 96 ? -8.422 5.431 8.590 1.00 93.50 96 GLU A O 1
ATOM 812 N N . ARG A 1 97 ? -10.353 6.116 9.536 1.00 93.50 97 ARG A N 1
ATOM 813 C CA . ARG A 1 97 ? -10.038 5.664 10.894 1.00 93.50 97 ARG A CA 1
ATOM 814 C C . ARG A 1 97 ? -10.964 4.556 11.350 1.00 93.50 97 ARG A C 1
ATOM 816 O O . ARG A 1 97 ? -12.168 4.611 11.124 1.00 93.50 97 ARG A O 1
ATOM 823 N N . VAL A 1 98 ? -10.395 3.563 12.024 1.00 92.69 98 VAL A N 1
ATOM 824 C CA . VAL A 1 98 ? -11.130 2.386 12.486 1.00 92.69 98 VAL A CA 1
ATOM 825 C C . VAL A 1 98 ? -10.623 1.964 13.858 1.00 92.69 98 VAL A C 1
ATOM 827 O O . VAL A 1 98 ? -9.423 1.896 14.083 1.00 92.69 98 VAL A O 1
ATOM 830 N N . VAL A 1 99 ? -11.526 1.624 14.776 1.00 89.94 99 VAL A N 1
ATOM 831 C CA . VAL A 1 99 ? -11.188 1.364 16.192 1.00 89.94 99 VAL A CA 1
ATOM 832 C C . VAL A 1 99 ? -10.436 0.040 16.406 1.00 89.94 99 VAL A C 1
ATOM 834 O O . VAL A 1 99 ? -9.770 -0.149 17.414 1.00 89.94 99 VAL A O 1
ATOM 837 N N . THR A 1 100 ? -10.518 -0.914 15.471 1.00 90.38 100 THR A N 1
ATOM 838 C CA . THR A 1 100 ? -9.898 -2.241 15.653 1.00 90.38 100 THR A CA 1
ATOM 839 C C . THR A 1 100 ? -8.887 -2.557 14.563 1.00 90.38 100 THR A C 1
ATOM 841 O O . THR A 1 100 ? -9.138 -2.305 13.382 1.00 90.38 100 THR A O 1
ATOM 844 N N . GLN A 1 101 ? -7.782 -3.206 14.948 1.00 90.94 101 GLN A N 1
ATOM 845 C CA . GLN A 1 101 ? -6.722 -3.594 14.018 1.00 90.94 101 GLN A CA 1
ATOM 846 C C . GLN A 1 101 ? -7.251 -4.489 12.897 1.00 90.94 101 GLN A C 1
ATOM 848 O O . GLN A 1 101 ? -6.947 -4.265 11.733 1.00 90.94 101 GLN A O 1
ATOM 853 N N . ARG A 1 102 ? -8.087 -5.482 13.227 1.00 91.50 102 ARG A N 1
ATOM 854 C CA . ARG A 1 102 ? -8.647 -6.414 12.237 1.00 91.50 102 ARG A CA 1
ATOM 855 C C . ARG A 1 102 ? -9.536 -5.706 11.217 1.00 91.50 102 ARG A C 1
ATOM 857 O O . ARG A 1 102 ? -9.514 -6.059 10.042 1.00 91.50 102 ARG A O 1
ATOM 864 N N . ALA A 1 103 ? -10.332 -4.730 11.655 1.00 92.31 103 ALA A N 1
ATOM 865 C CA . ALA A 1 103 ? -11.142 -3.944 10.733 1.00 92.31 103 ALA A CA 1
ATOM 866 C C . ALA A 1 103 ? -10.264 -3.043 9.851 1.00 92.31 103 ALA A C 1
ATOM 868 O O . ALA A 1 103 ? -10.531 -2.948 8.658 1.00 92.31 103 ALA A O 1
ATOM 869 N N . MET A 1 104 ? -9.178 -2.481 10.396 1.00 95.19 104 MET A N 1
ATOM 870 C CA . MET A 1 104 ? -8.195 -1.737 9.605 1.00 95.19 104 MET A CA 1
ATOM 871 C C . MET A 1 104 ? -7.467 -2.621 8.583 1.00 95.19 104 MET A C 1
ATOM 873 O O . MET A 1 104 ? -7.372 -2.252 7.420 1.00 95.19 104 MET A O 1
ATOM 877 N N . GLN A 1 105 ? -6.995 -3.808 8.972 1.00 94.75 105 GLN A N 1
ATOM 878 C CA . GLN A 1 105 ? -6.353 -4.751 8.049 1.00 94.75 105 GLN A CA 1
ATOM 879 C C . GLN A 1 105 ? -7.295 -5.121 6.900 1.00 94.75 105 GLN A C 1
ATOM 881 O O . GLN A 1 105 ? -6.896 -5.065 5.740 1.00 94.75 105 GLN A O 1
ATOM 886 N N . ARG A 1 106 ? -8.567 -5.414 7.208 1.00 94.88 106 ARG A N 1
ATOM 887 C CA . ARG A 1 106 ? -9.598 -5.653 6.189 1.00 94.88 106 ARG A CA 1
ATOM 888 C C . ARG A 1 106 ? -9.762 -4.451 5.256 1.00 94.88 106 ARG A C 1
ATOM 890 O O . ARG A 1 106 ? -9.763 -4.625 4.043 1.00 94.88 106 ARG A O 1
ATOM 897 N N . HIS A 1 107 ? -9.879 -3.252 5.821 1.00 94.94 107 HIS A N 1
ATOM 898 C CA . HIS A 1 107 ? -10.010 -2.010 5.062 1.00 94.94 107 HIS A CA 1
ATOM 899 C C . HIS A 1 107 ? -8.811 -1.789 4.120 1.00 94.94 107 HIS A C 1
ATOM 901 O O . HIS A 1 107 ? -9.003 -1.496 2.945 1.00 94.94 107 HIS A O 1
ATOM 907 N N . VAL A 1 108 ? -7.579 -1.983 4.604 1.00 95.06 108 VAL A N 1
ATOM 908 C CA . VAL A 1 108 ? -6.354 -1.836 3.799 1.00 95.06 108 VAL A CA 1
ATOM 909 C C . VAL A 1 108 ? -6.333 -2.819 2.630 1.00 95.06 108 VAL A C 1
ATOM 911 O O . VAL A 1 108 ? -6.039 -2.415 1.508 1.00 95.06 108 VAL A O 1
ATOM 914 N N . LEU A 1 109 ? -6.664 -4.091 2.867 1.00 94.94 109 LEU A N 1
ATOM 915 C CA . LEU A 1 109 ? -6.708 -5.096 1.803 1.00 94.94 109 LEU A CA 1
ATOM 916 C C . LEU A 1 109 ? -7.764 -4.768 0.740 1.00 94.94 109 LEU A C 1
ATOM 918 O O . LEU A 1 109 ? -7.503 -4.965 -0.445 1.00 94.94 109 LEU A O 1
ATOM 922 N N . GLY A 1 110 ? -8.905 -4.201 1.144 1.00 94.06 110 GLY A N 1
ATOM 923 C CA . GLY A 1 110 ? -9.982 -3.788 0.239 1.00 94.06 110 GLY A CA 1
ATOM 924 C C . GLY A 1 110 ? -9.604 -2.694 -0.769 1.00 94.06 110 GLY A C 1
ATOM 925 O O . GLY A 1 110 ? -10.316 -2.509 -1.749 1.00 94.06 110 GLY A O 1
ATOM 926 N N . HIS A 1 111 ? -8.476 -1.994 -0.591 1.00 93.06 111 HIS A N 1
ATOM 927 C CA . HIS A 1 111 ? -7.954 -1.085 -1.626 1.00 93.06 111 HIS A CA 1
ATOM 928 C C . HIS A 1 111 ? -7.334 -1.823 -2.818 1.00 93.06 111 HIS A C 1
ATOM 930 O O . HIS A 1 111 ? -7.229 -1.251 -3.902 1.00 93.06 111 HIS A O 1
ATOM 936 N N . PHE A 1 112 ? -6.877 -3.064 -2.625 1.00 92.31 112 PHE A N 1
ATOM 937 C CA . PHE A 1 112 ? -6.021 -3.763 -3.591 1.00 92.31 112 PHE A CA 1
ATOM 938 C C . PHE A 1 112 ? -6.557 -5.127 -4.031 1.00 92.31 112 PHE A C 1
ATOM 940 O O . PHE A 1 112 ? -6.099 -5.651 -5.052 1.00 92.31 112 PHE A O 1
ATOM 947 N N . LEU A 1 113 ? -7.484 -5.700 -3.264 1.00 91.62 113 LEU A N 1
ATOM 948 C CA . LEU A 1 113 ? -8.082 -7.012 -3.478 1.00 91.62 113 LEU A CA 1
ATOM 949 C C . LEU A 1 113 ? -9.604 -6.902 -3.585 1.00 91.62 113 LEU A C 1
ATOM 951 O O . LEU A 1 113 ? -10.218 -6.021 -2.987 1.00 91.62 113 LEU A O 1
ATOM 955 N N . GLU A 1 114 ? -10.203 -7.850 -4.300 1.00 89.69 114 GLU A N 1
ATOM 956 C CA . GLU A 1 114 ? -11.656 -8.023 -4.338 1.00 89.69 114 GLU A CA 1
ATOM 957 C C . GLU A 1 114 ? -12.188 -8.507 -2.984 1.00 89.69 114 GLU A C 1
ATOM 959 O O . GLU A 1 114 ? -11.499 -9.225 -2.250 1.00 89.69 114 GLU A O 1
ATOM 964 N N . GLN A 1 115 ? -13.439 -8.157 -2.676 1.00 85.50 115 GLN A N 1
ATOM 965 C CA . GLN A 1 115 ? -14.062 -8.442 -1.381 1.00 85.50 115 GLN A CA 1
ATOM 966 C C . GLN A 1 115 ? -14.037 -9.938 -1.020 1.00 85.50 115 GLN A C 1
ATOM 968 O O . GLN A 1 115 ? -13.749 -10.279 0.125 1.00 85.50 115 GLN A O 1
ATOM 973 N N . ASP A 1 116 ? -14.238 -10.825 -1.996 1.00 86.75 116 ASP A N 1
ATOM 974 C CA . ASP A 1 116 ? -14.214 -12.279 -1.787 1.00 86.75 116 ASP A CA 1
ATOM 975 C C . ASP A 1 116 ? -12.844 -12.777 -1.299 1.00 86.75 116 ASP A C 1
ATOM 977 O O . ASP A 1 116 ? -12.764 -13.607 -0.392 1.00 86.75 116 ASP A O 1
ATOM 981 N N . ASN A 1 117 ? -11.752 -12.226 -1.839 1.00 86.44 117 ASN A N 1
ATOM 982 C CA . ASN A 1 117 ? -10.396 -12.571 -1.402 1.00 86.44 117 ASN A CA 1
ATOM 983 C C . ASN A 1 117 ? -10.123 -12.036 0.005 1.00 86.44 117 ASN A C 1
ATOM 985 O O . ASN A 1 117 ? -9.505 -12.711 0.830 1.00 86.44 117 ASN A O 1
ATOM 989 N N . VAL A 1 118 ? -10.602 -10.823 0.288 1.00 87.38 118 VAL A N 1
ATOM 990 C CA . VAL A 1 118 ? -10.479 -10.208 1.611 1.00 87.38 118 VAL A CA 1
ATOM 991 C C . VAL A 1 118 ? -11.226 -11.028 2.662 1.00 87.38 118 VAL A C 1
ATOM 993 O O . VAL A 1 118 ? -10.689 -11.257 3.745 1.00 87.38 118 VAL A O 1
ATOM 996 N N . ASP A 1 119 ? -12.437 -11.492 2.360 1.00 87.31 119 ASP A N 1
ATOM 997 C CA . ASP A 1 119 ? -13.245 -12.291 3.282 1.00 87.31 119 ASP A CA 1
ATOM 998 C C . ASP A 1 119 ? -12.719 -13.724 3.440 1.00 87.31 119 ASP A C 1
ATOM 1000 O O . ASP A 1 119 ? -12.799 -14.275 4.540 1.00 87.31 119 ASP A O 1
ATOM 1004 N N . ALA A 1 120 ? -12.123 -14.310 2.397 1.00 86.62 120 ALA A N 1
ATOM 1005 C CA . ALA A 1 120 ? -11.417 -15.587 2.503 1.00 86.62 120 ALA A CA 1
ATOM 1006 C C . ALA A 1 120 ? -10.199 -15.489 3.438 1.00 86.62 120 ALA A C 1
ATOM 1008 O O . ALA A 1 120 ? -9.968 -16.379 4.257 1.00 86.62 120 ALA A O 1
ATOM 1009 N N . PHE A 1 121 ? -9.446 -14.391 3.345 1.00 84.81 121 PHE A N 1
ATOM 1010 C CA . PHE A 1 121 ? -8.234 -14.167 4.129 1.00 84.81 121 PHE A CA 1
ATOM 1011 C C . PHE A 1 121 ? -8.522 -13.706 5.572 1.00 84.81 121 PHE A C 1
ATOM 1013 O O . PHE A 1 121 ? -7.948 -14.209 6.539 1.00 84.81 121 PHE A O 1
ATOM 1020 N N . LEU A 1 122 ? -9.455 -12.766 5.746 1.00 85.12 122 LEU A N 1
ATOM 1021 C CA . LEU A 1 122 ? -9.909 -12.249 7.037 1.00 85.12 122 LEU A CA 1
ATOM 1022 C C . LEU A 1 122 ? -11.421 -12.460 7.179 1.00 85.12 122 LEU A C 1
ATOM 1024 O O . LEU A 1 122 ? -12.187 -11.492 7.074 1.00 85.12 122 LEU A O 1
ATOM 1028 N N . PRO A 1 123 ? -11.878 -13.677 7.532 1.00 75.69 123 PRO A N 1
ATOM 1029 C CA . PRO A 1 123 ? -13.303 -13.964 7.651 1.00 75.69 123 PRO A CA 1
ATOM 1030 C C . PRO A 1 123 ? -13.966 -13.047 8.675 1.00 75.69 123 PRO A C 1
ATOM 1032 O O . PRO A 1 123 ? -13.346 -12.616 9.658 1.00 75.69 123 PRO A O 1
ATOM 1035 N N . GLN A 1 124 ? -15.232 -12.699 8.462 1.00 68.56 124 GLN A N 1
ATOM 1036 C CA . GLN A 1 124 ? -15.967 -11.940 9.466 1.00 68.56 124 GLN A CA 1
ATOM 1037 C C . GLN A 1 124 ? -16.133 -12.784 10.731 1.00 68.56 124 GLN A C 1
ATOM 1039 O O . GLN A 1 124 ? -16.505 -13.956 10.677 1.00 68.56 124 GLN A O 1
ATOM 1044 N N . VAL A 1 125 ? -15.872 -12.182 11.893 1.00 67.25 125 VAL A N 1
ATOM 1045 C CA . VAL A 1 125 ? -16.270 -12.804 13.156 1.00 67.25 125 VAL A CA 1
ATOM 1046 C C . VAL A 1 125 ? -17.790 -12.761 13.161 1.00 67.25 125 VAL A C 1
ATOM 1048 O O . VAL A 1 125 ? -18.373 -11.684 13.296 1.00 67.25 125 VAL A O 1
ATOM 1051 N N . GLN A 1 126 ? -18.431 -13.913 12.950 1.00 57.22 126 GLN A N 1
ATOM 1052 C CA . GLN A 1 126 ? -19.878 -14.022 13.061 1.00 57.22 126 GLN A CA 1
ATOM 1053 C C . GLN A 1 126 ? -20.268 -13.454 14.424 1.00 57.22 126 GLN A C 1
ATOM 1055 O O . GLN A 1 126 ? -19.868 -13.982 15.465 1.00 57.22 126 GLN A O 1
ATOM 1060 N N . LYS A 1 127 ? -21.026 -12.351 14.429 1.00 52.03 127 LYS A N 1
ATOM 1061 C CA . LYS A 1 127 ? -21.694 -11.894 15.644 1.00 52.03 127 LYS A CA 1
ATOM 1062 C C . LYS A 1 127 ? -22.542 -13.074 16.095 1.00 52.03 127 LYS A C 1
ATOM 1064 O O . LYS A 1 127 ? -23.541 -13.380 15.445 1.00 52.03 127 LYS A O 1
ATOM 1069 N N . ARG A 1 128 ? -22.132 -13.763 17.168 1.00 48.44 128 ARG A N 1
ATOM 1070 C CA . ARG A 1 128 ? -23.003 -14.702 17.875 1.00 48.44 128 ARG A CA 1
ATOM 1071 C C . ARG A 1 128 ? -24.286 -13.926 18.141 1.00 48.44 128 ARG A C 1
ATOM 1073 O O . ARG A 1 128 ? -24.280 -13.008 18.957 1.00 48.44 128 ARG A O 1
ATOM 1080 N N . ARG A 1 129 ? -25.355 -14.231 17.399 1.00 47.16 129 ARG A N 1
ATOM 1081 C CA . ARG A 1 129 ? -26.696 -13.774 17.747 1.00 47.16 129 ARG A CA 1
ATOM 1082 C C . ARG A 1 129 ? -26.904 -14.268 19.170 1.00 47.16 129 ARG A C 1
ATOM 1084 O O . ARG A 1 129 ? -26.968 -15.475 19.392 1.00 47.16 129 ARG A O 1
ATOM 1091 N N . SER A 1 130 ? -26.894 -13.357 20.137 1.00 49.31 130 SER A N 1
ATOM 1092 C CA . SER A 1 130 ? -27.311 -13.685 21.485 1.00 49.31 130 SER A CA 1
ATOM 1093 C C . SER A 1 130 ? -28.781 -14.065 21.377 1.00 49.31 130 SER A C 1
ATOM 1095 O O . SER A 1 130 ? -29.658 -13.216 21.240 1.00 49.31 130 SER A O 1
ATOM 1097 N N . ASN A 1 131 ? -29.055 -15.368 21.367 1.00 49.22 131 ASN A N 1
ATOM 1098 C CA . ASN A 1 131 ? -30.382 -15.864 21.677 1.00 49.22 131 ASN A CA 1
ATOM 1099 C C . ASN A 1 131 ? -30.634 -15.494 23.142 1.00 49.22 131 ASN A C 1
ATOM 1101 O O . ASN A 1 131 ? -30.300 -16.24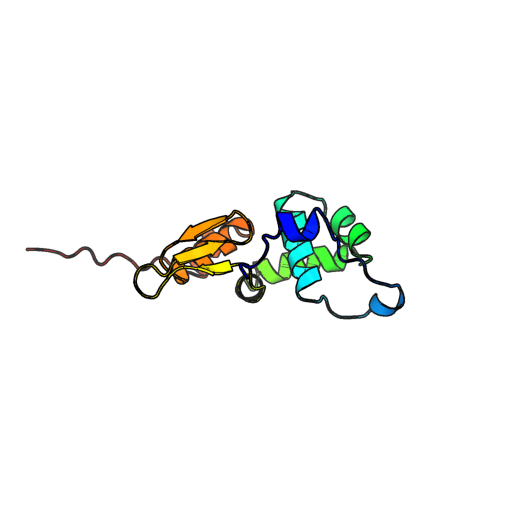8 24.049 1.00 49.22 131 ASN A O 1
ATOM 1105 N N . ARG A 1 132 ? -31.168 -14.291 23.369 1.00 49.69 132 ARG A N 1
ATOM 1106 C CA . ARG A 1 132 ? -31.960 -14.010 24.560 1.00 49.69 132 ARG A CA 1
ATOM 1107 C C . ARG A 1 132 ? -33.293 -14.721 24.352 1.00 49.69 132 ARG A C 1
ATOM 1109 O O . ARG A 1 132 ? -34.136 -14.244 23.596 1.00 49.69 132 ARG A O 1
ATOM 1116 N N . ARG A 1 133 ? -33.424 -15.889 24.968 1.00 54.84 133 ARG A N 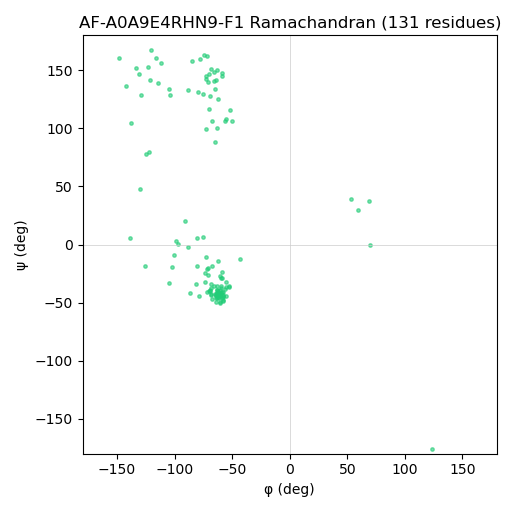1
ATOM 1117 C CA . ARG A 1 133 ? -34.702 -16.435 25.414 1.00 54.84 133 ARG A CA 1
ATOM 1118 C C . ARG A 1 133 ? -34.616 -16.596 26.918 1.00 54.84 133 ARG A C 1
ATOM 1120 O O . ARG A 1 133 ? -33.517 -16.978 27.375 1.00 54.84 133 ARG A O 1
#

Nearest PDB structures (foldseek):
  5z4y-assembly1_B  TM=4.840E-01  e=7.310E-01  unclassified
  5z4z-assembly1_A  TM=4.926E-01  e=8.191E-01  unclassified
  5z4z-assembly2_C-2  TM=4.849E-01  e=8.670E-01  unclassified
  8w0a-assembly1_A  TM=7.118E-01  e=3.392E+00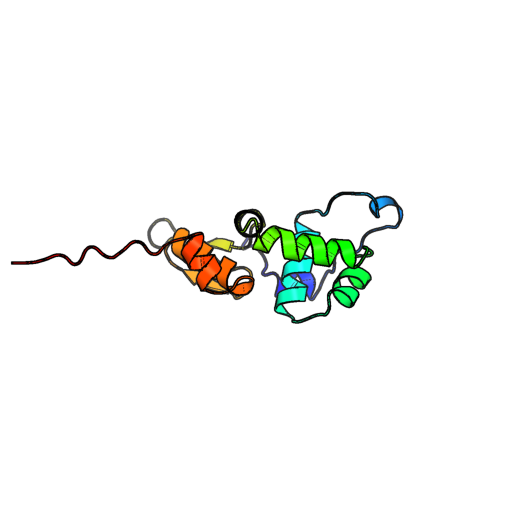  Homo sapiens
  7z1z-assembly1_B  TM=4.295E-01  e=9.437E+00  Visna/maedi virus EV1 KV1772

Mean predicted aligned error: 7.02 Å